Protein AF-A0A1F6C5Y1-F1 (afdb_monomer)

Nearest PDB structures (foldseek):
  8olt-assembly1_I  TM=8.560E-01  e=7.722E-11  Mus musculus
  8uey-assembly1_1I  TM=8.627E-01  e=1.856E-10  Sus scrofa
  6qc8-assembly1_S8  TM=8.722E-01  e=7.083E-09  Ovis aries
  8j9j-assembly1_S8  TM=7.318E-01  e=1.002E-09  Euglena gracilis
  7nyv-assembly1_I  TM=7.872E-01  e=2.250E-09  Escherichia coli B

Organism: NCBI:txid1798476

pLDDT: mean 75.37, std 21.2, range [23.59, 95.56]

Sequence (144 aa):
MFRKPVTIQYPEERVHLAERFRGRQFLRDDKCIGCHMCAEVCPEHCITMIEKDPEGKDIPRPQHRPAIDYSICMFCNLCVDICPVDALLGTKIFEMPEVARNGLRYSPERLGTAADFSKVKVTDKRAAVAAKPTVTLAAPVGVK

Secondary structure (DSSP, 8-state):
--SPP----TTTS-----TT----EEE-GGG-----HHHHS-TT--EEEEES-SSSS--SS--EEEEEETTT-----HHHHT-TT--EEE-S------SSGGGGEE-HHHHT-HHHHTT-----TTTTTT--------------

Structure (mmCIF, N/CA/C/O backbone):
data_AF-A0A1F6C5Y1-F1
#
_entry.id   AF-A0A1F6C5Y1-F1
#
loop_
_atom_site.group_PDB
_atom_site.id
_atom_site.type_symbol
_atom_site.label_atom_id
_atom_site.label_alt_id
_atom_site.label_comp_id
_atom_site.label_asym_id
_atom_site.label_entity_id
_atom_site.label_seq_id
_atom_site.pdbx_PDB_ins_code
_atom_site.Cartn_x
_atom_site.Cartn_y
_atom_site.Cartn_z
_atom_site.occupancy
_atom_site.B_iso_or_equiv
_atom_site.auth_seq_id
_atom_site.auth_comp_id
_atom_site.auth_asym_id
_atom_site.auth_atom_id
_atom_site.pdbx_PDB_model_num
ATOM 1 N N . MET A 1 1 ? -27.738 2.221 34.926 1.00 62.00 1 MET A N 1
ATOM 2 C CA . MET A 1 1 ? -26.487 2.969 34.662 1.00 62.00 1 MET A CA 1
ATOM 3 C C . MET A 1 1 ? -25.209 2.233 35.119 1.00 62.00 1 MET A C 1
ATOM 5 O O . MET A 1 1 ? -24.132 2.771 34.942 1.00 62.00 1 MET A O 1
ATOM 9 N N . PHE A 1 2 ? -25.282 0.994 35.642 1.00 87.44 2 PHE A N 1
ATOM 10 C CA . PHE A 1 2 ? -24.154 0.282 36.286 1.00 87.44 2 PHE A CA 1
ATOM 11 C C . PHE A 1 2 ? -23.250 -0.566 35.365 1.00 87.44 2 PHE A C 1
ATOM 13 O O . PHE A 1 2 ? -22.466 -1.378 35.851 1.00 87.44 2 PHE A O 1
ATOM 20 N N . ARG A 1 3 ? -23.357 -0.440 34.037 1.00 87.50 3 ARG A N 1
ATOM 21 C CA . ARG A 1 3 ? -22.442 -1.141 33.120 1.00 87.50 3 ARG A CA 1
ATOM 22 C C . ARG A 1 3 ? -21.208 -0.285 32.875 1.00 87.50 3 ARG A C 1
ATOM 24 O O . ARG A 1 3 ? -21.331 0.920 32.677 1.00 87.50 3 ARG A O 1
ATOM 31 N N . LYS A 1 4 ? -20.036 -0.925 32.854 1.00 86.50 4 LYS A N 1
ATOM 32 C CA . LYS A 1 4 ? -18.798 -0.266 32.434 1.00 86.50 4 LYS A CA 1
ATOM 33 C C . LYS A 1 4 ? -18.940 0.219 30.982 1.00 86.50 4 LYS A C 1
ATOM 35 O O . LYS A 1 4 ? -19.562 -0.487 30.182 1.00 86.50 4 LYS A O 1
ATOM 40 N N . PRO A 1 5 ? -18.407 1.405 30.648 1.00 87.12 5 PRO A N 1
ATOM 41 C CA . PRO A 1 5 ? -18.449 1.914 29.285 1.00 87.12 5 PRO A CA 1
ATOM 42 C C . PRO A 1 5 ? -17.613 1.022 28.355 1.00 87.12 5 PRO A C 1
ATOM 44 O O . PRO A 1 5 ? -16.587 0.484 28.759 1.00 87.12 5 PRO A O 1
ATOM 47 N N . VAL A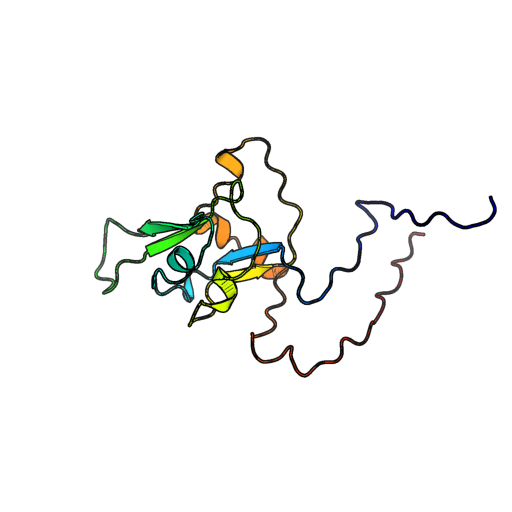 1 6 ? -18.063 0.868 27.106 1.00 90.31 6 VAL A N 1
ATOM 48 C CA . VAL A 1 6 ? -17.392 0.070 26.051 1.00 90.31 6 VAL A CA 1
ATOM 49 C C . VAL A 1 6 ? -16.295 0.888 25.336 1.00 90.31 6 VAL A C 1
ATOM 51 O O . VAL A 1 6 ? -15.685 0.437 24.374 1.00 90.31 6 VAL A O 1
ATOM 54 N N . THR A 1 7 ? -16.053 2.121 25.781 1.00 90.38 7 THR A N 1
ATOM 55 C CA . THR A 1 7 ? -15.083 3.050 25.191 1.00 90.38 7 THR A CA 1
ATOM 56 C C . THR A 1 7 ? -13.648 2.619 25.469 1.00 90.38 7 THR A C 1
ATOM 58 O O . THR A 1 7 ? -13.330 2.233 26.591 1.00 90.38 7 THR A O 1
ATOM 61 N N . ILE A 1 8 ? -12.784 2.785 24.472 1.00 89.50 8 ILE A N 1
ATOM 62 C CA . ILE A 1 8 ? -11.335 2.573 24.560 1.00 89.50 8 ILE A CA 1
ATOM 63 C C . ILE A 1 8 ? -10.664 3.954 24.573 1.00 89.50 8 ILE A C 1
ATOM 65 O O . ILE A 1 8 ? -11.105 4.844 23.842 1.00 89.50 8 ILE A O 1
ATOM 69 N N . GLN A 1 9 ? -9.631 4.146 25.396 1.00 91.56 9 GLN A N 1
ATOM 70 C CA . GLN A 1 9 ? -8.876 5.405 25.454 1.00 91.56 9 GLN A CA 1
ATOM 71 C C . GLN A 1 9 ? -7.802 5.426 24.358 1.00 91.56 9 GLN A C 1
ATOM 73 O O . GLN A 1 9 ? -6.707 4.906 24.536 1.00 91.56 9 GLN A O 1
ATOM 78 N N . TYR A 1 10 ? -8.137 5.978 23.192 1.00 88.00 10 TYR A N 1
ATOM 79 C CA . TYR A 1 10 ? -7.186 6.183 22.095 1.00 88.00 10 TYR A CA 1
ATOM 80 C C . TYR A 1 10 ? -6.460 7.523 22.300 1.00 88.00 10 TYR A C 1
ATOM 82 O O . TYR A 1 10 ? -7.154 8.518 22.522 1.00 88.00 10 TYR A O 1
ATOM 90 N N . PRO A 1 11 ? -5.123 7.624 22.157 1.00 88.31 11 PRO A N 1
ATOM 91 C CA . PRO A 1 11 ? -4.199 6.708 21.474 1.00 88.31 11 PRO A CA 1
ATOM 92 C C . PRO A 1 11 ? -3.444 5.703 22.364 1.00 88.31 11 PRO A C 1
ATOM 94 O O . PRO A 1 11 ? -2.685 4.896 21.816 1.00 88.31 11 PRO A O 1
ATOM 97 N N . GLU A 1 12 ? -3.603 5.753 23.691 1.00 89.00 12 GLU A N 1
ATOM 98 C CA . GLU A 1 12 ? -2.848 4.910 24.631 1.00 89.00 12 GLU A CA 1
ATOM 99 C C . GLU A 1 12 ? -3.224 3.427 24.511 1.00 89.00 12 GLU A C 1
ATOM 101 O O . GLU A 1 12 ? -2.357 2.551 24.502 1.00 89.00 12 GLU A O 1
ATOM 106 N N . GLU A 1 13 ? -4.516 3.142 24.369 1.00 87.56 13 GLU A N 1
ATOM 107 C CA . GLU A 1 13 ? -5.065 1.806 24.186 1.00 87.56 13 GLU A CA 1
ATOM 108 C C . GLU A 1 13 ? -5.568 1.642 22.743 1.00 87.56 13 GLU A C 1
ATOM 110 O O . GLU A 1 13 ? -6.405 2.399 22.243 1.00 87.56 13 GLU A O 1
ATOM 115 N N . ARG A 1 14 ? -5.031 0.642 22.034 1.00 83.25 14 ARG A N 1
ATOM 116 C CA . ARG A 1 14 ? -5.341 0.381 20.621 1.00 83.25 14 ARG A CA 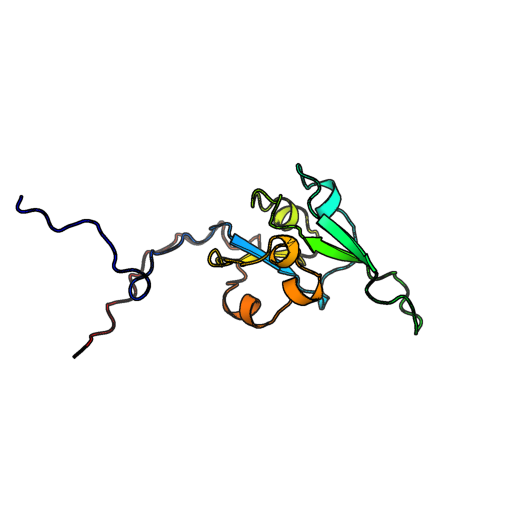1
ATOM 117 C C . ARG A 1 14 ? -6.164 -0.887 20.461 1.00 83.25 14 ARG A C 1
ATOM 119 O O . ARG A 1 14 ? -5.914 -1.900 21.108 1.00 83.25 14 ARG A O 1
ATOM 126 N N . VAL A 1 15 ? -7.098 -0.848 19.517 1.00 84.31 15 VAL A N 1
ATOM 127 C CA . VAL A 1 15 ? -7.925 -2.006 19.168 1.00 84.31 15 VAL A CA 1
ATOM 128 C C . VAL A 1 15 ? -7.062 -3.095 18.531 1.00 84.31 15 VAL A C 1
ATOM 130 O O . VAL A 1 15 ? -6.207 -2.824 17.682 1.00 84.31 15 VAL A O 1
ATOM 133 N N . HIS A 1 16 ? -7.308 -4.350 18.898 1.00 84.62 16 HIS A N 1
ATOM 134 C CA . HIS A 1 16 ? -6.673 -5.482 18.236 1.00 84.62 16 HIS A CA 1
ATOM 135 C C . HIS A 1 16 ? -7.168 -5.603 16.790 1.00 84.62 16 HIS A C 1
ATOM 137 O O . HIS A 1 16 ? -8.321 -5.947 16.534 1.00 84.62 16 HIS A O 1
ATOM 143 N N . LEU A 1 17 ? -6.279 -5.340 15.831 1.00 85.31 17 LEU A N 1
ATOM 144 C CA . LEU A 1 17 ? -6.570 -5.525 14.412 1.00 85.31 17 LEU A CA 1
ATOM 145 C C . LEU A 1 17 ? -6.452 -6.997 14.016 1.00 85.31 17 LEU A C 1
ATOM 147 O O . LEU A 1 17 ? -5.462 -7.667 14.338 1.00 85.31 17 LEU A O 1
ATOM 151 N N . ALA A 1 18 ? -7.421 -7.464 13.227 1.00 86.25 18 ALA A N 1
ATOM 152 C CA . ALA A 1 18 ? -7.395 -8.790 12.624 1.00 86.25 18 ALA A CA 1
ATOM 153 C C . ALA A 1 18 ? -6.096 -9.038 11.835 1.00 86.25 18 ALA A C 1
ATOM 155 O O . ALA A 1 18 ? -5.397 -8.117 11.401 1.00 86.25 18 ALA A O 1
ATOM 156 N N . GLU A 1 19 ? -5.755 -10.309 11.635 1.00 82.75 19 GLU A N 1
ATOM 157 C CA . GLU A 1 19 ? -4.545 -10.678 10.898 1.00 82.75 19 GLU A CA 1
ATOM 158 C C . GLU A 1 19 ? -4.574 -10.185 9.450 1.00 82.75 19 GLU A C 1
ATOM 160 O O . GLU A 1 19 ? -3.610 -9.576 8.997 1.00 82.75 19 GLU A O 1
ATOM 165 N N . ARG A 1 20 ? -5.719 -10.348 8.781 1.00 84.06 20 ARG A N 1
ATOM 166 C CA . ARG A 1 20 ? -5.955 -9.959 7.382 1.00 84.06 20 ARG A CA 1
ATOM 167 C C . ARG A 1 20 ? -6.540 -8.551 7.231 1.00 84.06 20 ARG A C 1
ATOM 169 O O . ARG A 1 20 ? -7.285 -8.285 6.289 1.00 84.06 20 ARG A O 1
ATOM 176 N N . PHE A 1 21 ? -6.267 -7.663 8.184 1.00 86.06 21 PHE A N 1
ATOM 177 C CA . PHE A 1 21 ? -6.696 -6.272 8.076 1.00 86.06 21 PHE A CA 1
ATOM 178 C C . PHE A 1 21 ? -6.065 -5.618 6.837 1.00 86.06 21 PHE A C 1
ATOM 180 O O . PHE A 1 21 ? -4.874 -5.789 6.577 1.00 86.06 21 PHE A O 1
ATOM 187 N N . ARG A 1 22 ? -6.871 -4.872 6.077 1.00 88.94 22 ARG A N 1
ATOM 188 C CA . ARG A 1 22 ? -6.435 -4.173 4.866 1.00 88.94 22 ARG A CA 1
ATOM 189 C C . ARG A 1 22 ? -6.133 -2.715 5.203 1.00 88.94 22 ARG A C 1
ATOM 191 O O . ARG A 1 22 ? -7.053 -1.939 5.423 1.00 88.94 22 ARG A O 1
ATOM 198 N N . GLY A 1 23 ? -4.852 -2.372 5.276 1.00 88.00 23 GLY A N 1
ATOM 199 C CA . GLY A 1 23 ? -4.370 -0.998 5.424 1.00 88.00 23 GLY A CA 1
ATOM 200 C C . GLY A 1 23 ? -3.564 -0.544 4.208 1.00 88.00 23 GLY A C 1
ATOM 201 O O . GLY A 1 23 ? -3.778 -1.022 3.094 1.00 88.00 23 GLY A O 1
ATOM 202 N N . ARG A 1 24 ? -2.607 0.363 4.432 1.00 88.75 24 ARG A N 1
ATOM 203 C CA . ARG A 1 24 ? -1.699 0.873 3.393 1.00 88.75 24 ARG A CA 1
ATOM 204 C C . ARG A 1 24 ? -0.960 -0.256 2.675 1.00 88.75 24 ARG A C 1
ATOM 206 O O . ARG A 1 24 ? -0.548 -1.219 3.326 1.00 88.75 24 ARG A O 1
ATOM 213 N N . GLN A 1 25 ? -0.701 -0.103 1.381 1.00 89.12 25 GLN A N 1
ATOM 214 C CA . GLN A 1 25 ? 0.200 -0.981 0.642 1.00 89.12 25 GLN A CA 1
ATOM 215 C C . GLN A 1 25 ? 1.669 -0.572 0.843 1.00 89.12 25 GLN A C 1
ATOM 217 O O . GLN A 1 25 ? 2.013 0.607 0.839 1.00 89.12 25 GLN A O 1
ATOM 222 N N . PHE A 1 26 ? 2.538 -1.563 1.004 1.00 89.19 26 PHE A N 1
ATOM 223 C CA . PHE A 1 26 ? 3.987 -1.411 1.083 1.00 89.19 26 PHE A CA 1
ATOM 224 C C . PHE A 1 26 ? 4.639 -1.992 -0.169 1.00 89.19 26 PHE A C 1
ATOM 226 O O . PHE A 1 26 ? 4.284 -3.098 -0.585 1.00 89.19 26 PHE A O 1
ATOM 233 N N . LEU A 1 27 ? 5.602 -1.273 -0.742 1.00 88.81 27 LEU A N 1
ATOM 234 C CA . LEU A 1 27 ? 6.336 -1.697 -1.931 1.00 88.81 27 LEU A CA 1
ATOM 235 C C . LEU A 1 27 ? 7.730 -2.210 -1.555 1.00 88.81 27 LEU A C 1
ATOM 237 O O . LEU A 1 27 ? 8.563 -1.471 -1.042 1.00 88.81 27 LEU A O 1
ATOM 241 N N . ARG A 1 28 ? 8.017 -3.468 -1.887 1.00 86.69 28 ARG A N 1
ATOM 242 C CA . ARG A 1 28 ? 9.381 -4.005 -1.930 1.00 86.69 28 ARG A CA 1
ATOM 243 C C . ARG A 1 28 ? 9.991 -3.704 -3.285 1.00 86.69 28 ARG A C 1
ATOM 245 O O . ARG A 1 28 ? 9.721 -4.414 -4.256 1.00 86.69 28 ARG A O 1
ATOM 252 N N . ASP A 1 29 ? 10.820 -2.670 -3.330 1.00 83.94 29 ASP A N 1
ATOM 253 C CA . ASP A 1 29 ? 11.480 -2.255 -4.565 1.00 83.94 29 ASP A CA 1
ATOM 254 C C . ASP A 1 29 ? 12.329 -3.385 -5.172 1.00 83.94 29 ASP A C 1
ATOM 256 O O . ASP A 1 29 ? 12.213 -3.650 -6.364 1.00 83.94 29 ASP A O 1
ATOM 260 N N . ASP A 1 30 ? 13.042 -4.143 -4.332 1.00 83.50 30 ASP A N 1
ATOM 261 C CA . ASP A 1 30 ? 13.929 -5.247 -4.741 1.00 83.50 30 ASP A CA 1
ATOM 262 C C . ASP A 1 30 ? 13.211 -6.392 -5.470 1.00 83.50 30 ASP A C 1
ATOM 264 O O . ASP A 1 30 ? 13.819 -7.138 -6.235 1.00 83.50 30 ASP A O 1
ATOM 268 N N . LYS A 1 31 ? 11.910 -6.573 -5.206 1.00 85.19 31 LYS A N 1
ATOM 269 C CA . LYS A 1 31 ? 11.105 -7.644 -5.811 1.00 85.19 31 LYS A CA 1
ATOM 270 C C . LYS A 1 31 ? 10.303 -7.168 -7.016 1.00 85.19 31 LYS A C 1
ATOM 272 O O . LYS A 1 31 ? 9.766 -7.996 -7.748 1.00 85.19 31 LYS A O 1
ATOM 277 N N . CYS A 1 32 ? 10.152 -5.861 -7.211 1.00 86.88 32 CYS A N 1
ATOM 278 C CA . CYS A 1 32 ? 9.276 -5.329 -8.243 1.00 86.88 32 CYS A CA 1
ATOM 279 C C . CYS A 1 32 ? 9.921 -5.454 -9.628 1.00 86.88 32 CYS A C 1
ATOM 281 O O . CYS A 1 32 ? 10.896 -4.781 -9.939 1.00 86.88 32 CYS A O 1
ATOM 283 N N . ILE A 1 33 ? 9.325 -6.279 -10.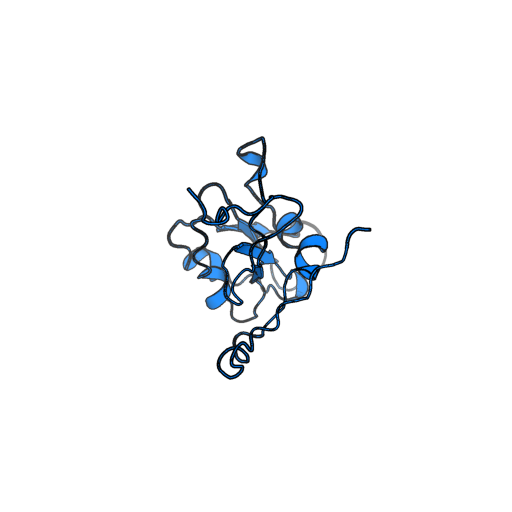492 1.00 87.44 33 ILE A N 1
ATOM 284 C CA . ILE A 1 33 ? 9.795 -6.488 -11.872 1.00 87.44 33 ILE A CA 1
ATOM 285 C C . ILE A 1 33 ? 9.179 -5.522 -12.897 1.00 87.44 33 ILE A C 1
ATOM 287 O O . ILE A 1 33 ? 9.471 -5.648 -14.080 1.00 87.44 33 ILE A O 1
ATOM 291 N N . GLY A 1 34 ? 8.293 -4.611 -12.474 1.00 87.50 34 GLY A N 1
ATOM 292 C CA . GLY A 1 34 ? 7.623 -3.670 -13.382 1.00 87.50 34 GLY A CA 1
ATOM 293 C C . GLY A 1 34 ? 6.633 -4.330 -14.350 1.00 87.50 34 GLY A C 1
ATOM 294 O O . GLY A 1 34 ? 6.586 -3.969 -15.512 1.00 87.50 34 GLY A O 1
ATOM 295 N N . CYS A 1 35 ? 5.845 -5.316 -13.903 1.00 89.19 35 CYS A N 1
ATOM 296 C CA . CYS A 1 35 ? 4.919 -6.072 -14.768 1.00 89.19 35 CYS A CA 1
ATOM 297 C C . CYS A 1 35 ? 3.567 -5.390 -15.064 1.00 89.19 35 CYS A C 1
ATOM 299 O O . CYS A 1 35 ? 2.760 -5.968 -15.780 1.00 89.19 35 CYS A O 1
ATOM 301 N N . HIS A 1 36 ? 3.280 -4.217 -14.489 1.00 90.31 36 HIS A N 1
ATOM 302 C CA . HIS A 1 36 ? 2.032 -3.440 -14.662 1.00 90.31 36 HIS A CA 1
ATOM 303 C C . HIS A 1 36 ? 0.702 -4.121 -14.259 1.00 90.31 36 HIS A C 1
ATOM 305 O O . HIS A 1 36 ? -0.313 -3.436 -14.168 1.00 90.31 36 HIS A O 1
ATOM 311 N N . MET A 1 37 ? 0.694 -5.408 -13.896 1.00 91.62 37 MET A N 1
ATOM 312 C CA . MET A 1 37 ? -0.520 -6.148 -13.500 1.00 91.62 37 MET A CA 1
ATOM 313 C C . MET A 1 37 ? -1.293 -5.495 -12.344 1.00 91.62 37 MET A C 1
ATOM 315 O O . MET A 1 37 ? -2.519 -5.555 -12.287 1.00 91.62 37 MET A O 1
ATOM 319 N N . CYS A 1 38 ? -0.586 -4.853 -11.409 1.00 92.31 38 CYS A N 1
ATOM 320 C CA . CYS A 1 38 ? -1.217 -4.150 -10.294 1.00 92.31 38 CYS A CA 1
ATOM 321 C C . CYS A 1 38 ? -2.031 -2.926 -10.741 1.00 92.31 38 CYS A C 1
ATOM 323 O O . CYS A 1 38 ? -3.053 -2.638 -10.123 1.00 92.31 38 CYS A O 1
ATOM 325 N N . ALA A 1 39 ? -1.598 -2.225 -11.791 1.00 93.19 39 ALA A N 1
ATOM 326 C CA . ALA A 1 39 ? -2.301 -1.063 -12.324 1.00 93.19 39 ALA A CA 1
ATOM 327 C C . ALA A 1 39 ? -3.533 -1.470 -13.141 1.00 93.19 39 ALA A C 1
ATOM 329 O O . ALA A 1 39 ? -4.569 -0.814 -13.058 1.00 93.19 39 ALA A O 1
ATOM 330 N N . GLU A 1 40 ? -3.439 -2.585 -13.866 1.00 93.31 40 GLU A N 1
ATOM 331 C CA . GLU A 1 40 ? -4.533 -3.113 -14.684 1.00 93.31 40 GLU A CA 1
ATOM 332 C C . GLU A 1 40 ? -5.677 -3.686 -13.837 1.00 93.31 40 GLU A C 1
ATOM 334 O O . GLU A 1 40 ? -6.842 -3.417 -14.112 1.00 93.31 40 GLU A O 1
ATOM 339 N N . VAL A 1 41 ? -5.366 -4.414 -12.756 1.00 95.56 41 VAL A N 1
ATOM 340 C CA . VAL A 1 41 ? -6.399 -4.997 -11.875 1.00 95.56 41 VAL A CA 1
ATOM 341 C C . VAL A 1 41 ? -7.121 -3.952 -11.015 1.00 95.56 41 VAL A C 1
ATOM 343 O O . VAL A 1 41 ? -8.121 -4.261 -10.367 1.00 95.56 41 VAL A O 1
ATOM 346 N N . CYS A 1 42 ? -6.583 -2.734 -10.916 1.00 94.69 42 CYS A N 1
ATOM 347 C CA . CYS A 1 42 ? -7.129 -1.716 -10.034 1.00 94.69 42 CYS A CA 1
ATOM 348 C C . CYS A 1 42 ? -8.478 -1.212 -10.581 1.00 94.69 42 CYS A C 1
ATOM 350 O O . CYS A 1 42 ? -8.484 -0.575 -11.632 1.00 94.69 42 CYS A O 1
ATOM 352 N N . PRO A 1 43 ? -9.604 -1.410 -9.867 1.00 94.62 43 PRO A N 1
ATOM 353 C CA . PRO A 1 43 ? -10.925 -1.014 -10.363 1.00 94.62 43 PRO A CA 1
ATOM 354 C C . PRO A 1 43 ? -11.087 0.507 -10.488 1.00 94.62 43 PRO A C 1
ATOM 356 O O . PRO A 1 43 ? -11.913 0.980 -11.258 1.00 94.62 43 PRO A O 1
ATOM 359 N N . GLU A 1 44 ? -10.300 1.272 -9.730 1.00 93.81 44 GLU A N 1
ATOM 360 C CA . GLU A 1 44 ? -10.329 2.737 -9.732 1.00 93.81 44 GLU A CA 1
ATOM 361 C C . GLU A 1 44 ? -9.158 3.354 -10.507 1.00 93.81 44 GLU A C 1
ATOM 363 O O . GLU A 1 44 ? -9.030 4.575 -10.556 1.00 93.81 44 GLU A O 1
ATOM 368 N N . HIS A 1 45 ? -8.279 2.523 -11.077 1.00 93.25 45 HIS A N 1
ATOM 369 C CA . HIS A 1 45 ? -7.078 2.953 -11.796 1.00 93.25 45 HIS A CA 1
ATOM 370 C C . HIS A 1 45 ? -6.223 3.984 -11.027 1.00 93.25 45 HIS A C 1
ATOM 372 O O . HIS A 1 45 ? -5.668 4.915 -11.605 1.00 93.25 45 HIS A O 1
ATOM 378 N N . CYS A 1 46 ? -6.086 3.816 -9.707 1.00 93.69 46 CYS A N 1
ATOM 379 C CA . CYS A 1 46 ? -5.349 4.746 -8.840 1.00 93.69 46 CYS A CA 1
ATOM 380 C C . CYS A 1 46 ? -3.822 4.538 -8.837 1.00 93.69 46 CYS A C 1
ATOM 382 O O . CYS A 1 46 ? -3.108 5.233 -8.109 1.00 93.69 46 CYS A O 1
ATOM 384 N N . ILE A 1 47 ? -3.318 3.567 -9.607 1.00 93.88 47 ILE A N 1
ATOM 385 C CA . ILE A 1 47 ? -1.901 3.199 -9.652 1.00 93.88 47 ILE A CA 1
ATOM 386 C C . ILE A 1 47 ? -1.285 3.692 -10.959 1.00 93.88 47 ILE A C 1
ATOM 388 O O . ILE A 1 47 ? -1.632 3.212 -12.037 1.00 93.88 47 ILE A O 1
ATOM 392 N N . THR A 1 48 ? -0.315 4.592 -10.847 1.00 92.62 48 THR A N 1
ATOM 393 C CA . THR A 1 48 ? 0.463 5.111 -11.976 1.00 92.62 48 THR A CA 1
ATOM 394 C C . THR A 1 48 ? 1.850 4.490 -11.962 1.00 92.62 48 THR A C 1
ATOM 396 O O . THR A 1 48 ? 2.512 4.466 -10.930 1.00 92.62 48 THR A O 1
ATOM 399 N N . MET A 1 49 ? 2.317 3.991 -13.100 1.00 90.62 49 MET A N 1
ATOM 400 C CA . MET A 1 49 ? 3.631 3.357 -13.201 1.00 90.62 49 MET A CA 1
ATOM 401 C C . MET A 1 49 ? 4.667 4.399 -13.634 1.00 90.62 49 MET A C 1
ATOM 403 O O . MET A 1 49 ? 4.550 4.969 -14.713 1.00 90.62 49 MET A O 1
ATOM 407 N N . ILE A 1 50 ? 5.650 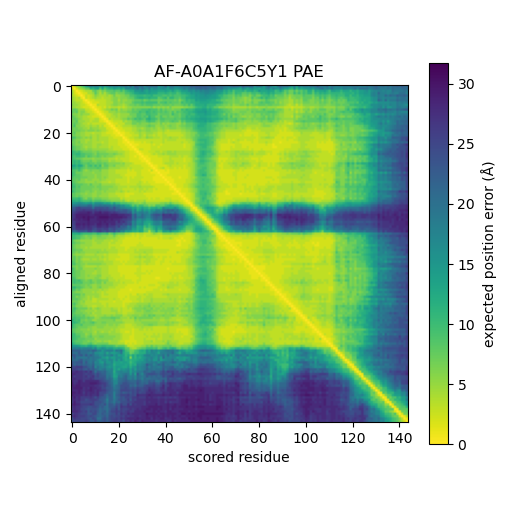4.667 -12.773 1.00 87.81 50 ILE A N 1
ATOM 408 C CA . ILE A 1 50 ? 6.689 5.692 -12.956 1.00 87.81 50 ILE A CA 1
ATOM 409 C C . ILE A 1 50 ? 8.027 5.011 -13.254 1.00 87.81 50 ILE A C 1
ATOM 411 O O . ILE A 1 50 ? 8.361 4.014 -12.618 1.00 87.81 50 ILE A O 1
ATOM 415 N N . GLU A 1 51 ? 8.795 5.533 -14.205 1.00 82.00 51 GLU A N 1
ATOM 416 C CA . GLU A 1 51 ? 10.162 5.079 -14.491 1.00 82.00 51 GLU A CA 1
ATOM 417 C C . GLU A 1 51 ? 11.132 5.551 -13.403 1.00 82.00 51 GLU A C 1
ATOM 419 O O . GLU A 1 51 ? 11.165 6.734 -13.072 1.00 82.00 51 GLU A O 1
ATOM 424 N N . LYS A 1 52 ? 11.904 4.621 -12.826 1.00 70.44 52 LYS A N 1
ATOM 425 C CA . LYS A 1 52 ? 12.838 4.926 -11.733 1.00 70.44 52 LYS A CA 1
ATOM 426 C C . LYS A 1 52 ? 14.225 5.405 -12.203 1.00 70.44 52 LYS A C 1
ATOM 428 O O . LYS A 1 52 ? 14.912 6.035 -11.415 1.00 70.44 52 LYS A O 1
ATOM 433 N N . ASP A 1 53 ? 14.594 5.205 -13.472 1.00 60.75 53 ASP A N 1
ATOM 434 C CA . ASP A 1 53 ? 15.900 5.610 -14.021 1.00 60.75 53 ASP A CA 1
ATOM 435 C C . ASP A 1 53 ? 15.794 6.000 -15.513 1.00 60.75 53 ASP A C 1
ATOM 437 O O . ASP A 1 53 ? 15.739 5.111 -16.366 1.00 60.75 53 ASP A O 1
ATOM 441 N N . PRO A 1 54 ? 15.775 7.300 -15.865 1.00 54.25 54 PRO A N 1
ATOM 442 C CA . PRO A 1 54 ? 15.898 7.741 -17.257 1.00 54.25 54 PRO A CA 1
ATOM 443 C C . PRO A 1 54 ? 17.361 7.867 -17.730 1.00 54.25 54 PRO A C 1
ATOM 445 O O . PRO A 1 54 ? 17.616 7.879 -18.933 1.00 54.25 54 PRO A O 1
ATOM 448 N N . GLU A 1 55 ? 18.334 7.945 -16.814 1.00 53.88 55 GLU A N 1
ATOM 449 C CA . GLU A 1 55 ? 19.731 8.273 -17.125 1.00 53.88 55 GLU A CA 1
ATOM 450 C C . GLU A 1 55 ? 20.718 7.346 -16.395 1.00 53.88 55 GLU A C 1
ATOM 452 O O . GLU A 1 55 ? 21.100 7.584 -15.253 1.00 53.88 55 GLU A O 1
ATOM 457 N N . GLY A 1 56 ? 21.211 6.318 -17.090 1.00 51.06 56 GLY A N 1
ATOM 458 C CA . GLY A 1 56 ? 22.532 5.760 -16.794 1.00 51.06 56 GLY A CA 1
ATOM 459 C C . GLY A 1 56 ? 22.586 4.305 -16.327 1.00 51.06 56 GLY A C 1
ATOM 460 O O . GLY A 1 56 ? 22.258 3.972 -15.193 1.00 51.06 56 GLY A O 1
ATOM 461 N N . LYS A 1 57 ? 23.239 3.515 -17.187 1.00 45.28 57 LYS A N 1
ATOM 462 C CA . LYS A 1 57 ? 23.743 2.139 -17.045 1.00 45.28 57 LYS A CA 1
ATOM 463 C C . LYS A 1 57 ? 22.759 1.058 -17.456 1.00 45.28 57 LYS A C 1
ATOM 465 O O . LYS A 1 57 ? 21.622 1.015 -17.011 1.00 45.28 57 LYS A O 1
ATOM 470 N N . ASP A 1 58 ? 23.276 0.189 -18.318 1.00 48.31 58 ASP A N 1
ATOM 471 C CA . ASP A 1 58 ? 22.669 -0.980 -18.943 1.00 48.31 58 ASP A CA 1
ATOM 472 C C . ASP A 1 58 ? 21.997 -1.917 -17.932 1.00 48.31 58 ASP A C 1
ATOM 474 O O . ASP A 1 58 ? 22.509 -2.978 -17.575 1.00 48.31 58 ASP A O 1
ATOM 478 N N . ILE A 1 59 ? 20.823 -1.526 -17.454 1.00 53.03 59 ILE A N 1
ATOM 479 C CA . ILE A 1 59 ? 19.920 -2.414 -16.748 1.00 53.03 59 ILE A CA 1
ATOM 480 C C . ILE A 1 59 ? 18.952 -2.919 -17.819 1.00 53.03 59 ILE A C 1
ATOM 482 O O . ILE A 1 59 ? 18.229 -2.117 -18.407 1.00 53.03 59 ILE A O 1
ATOM 486 N N . PRO A 1 60 ? 18.919 -4.230 -18.120 1.00 52.03 60 PRO A N 1
ATOM 487 C CA . PRO A 1 60 ? 18.214 -4.777 -19.284 1.00 52.03 60 PRO A CA 1
ATOM 488 C C . PRO A 1 60 ? 16.681 -4.643 -19.237 1.00 52.03 60 PRO A C 1
ATOM 490 O O . PRO A 1 60 ? 15.994 -5.239 -20.065 1.00 52.03 60 PRO A O 1
ATOM 493 N N . ARG A 1 61 ? 16.113 -3.921 -18.261 1.00 54.91 61 ARG A N 1
ATOM 494 C CA . ARG A 1 61 ? 14.668 -3.729 -18.108 1.00 54.91 61 ARG A CA 1
ATOM 495 C C . ARG A 1 61 ? 14.356 -2.317 -17.602 1.00 54.91 61 ARG A C 1
ATOM 497 O O . ARG A 1 61 ? 14.913 -1.941 -16.569 1.00 54.91 61 ARG A O 1
ATOM 504 N N . PRO A 1 62 ? 13.442 -1.571 -18.253 1.00 55.53 62 PRO A N 1
ATOM 505 C CA . PRO A 1 62 ? 12.925 -0.323 -17.707 1.00 55.53 62 PRO A CA 1
ATOM 506 C C . PRO A 1 62 ? 12.245 -0.609 -16.365 1.00 55.53 62 PRO A C 1
ATOM 508 O O . PRO A 1 62 ? 11.367 -1.467 -16.243 1.00 55.53 62 PRO A O 1
ATOM 511 N N . GLN A 1 63 ? 12.704 0.068 -15.319 1.00 72.19 63 GLN A N 1
ATOM 512 C CA . GLN A 1 63 ? 12.264 -0.173 -13.952 1.00 72.19 63 GLN A CA 1
ATOM 513 C C . GLN A 1 63 ? 11.039 0.677 -13.639 1.00 72.19 63 GLN A C 1
ATOM 515 O O . GLN A 1 63 ? 11.108 1.647 -12.888 1.00 72.19 63 GLN A O 1
ATOM 520 N N . HIS A 1 64 ? 9.897 0.310 -14.218 1.00 85.25 64 HIS A N 1
ATOM 521 C CA . HIS A 1 64 ? 8.637 0.926 -13.829 1.00 85.25 64 HIS A CA 1
ATOM 522 C C . HIS A 1 64 ? 8.274 0.505 -12.402 1.00 85.25 64 HIS A C 1
ATOM 524 O O . HIS A 1 64 ? 8.306 -0.680 -12.048 1.00 85.25 64 HIS A O 1
ATOM 530 N N . ARG A 1 65 ? 7.909 1.477 -11.570 1.00 89.06 65 ARG A N 1
ATOM 531 C CA . ARG A 1 65 ? 7.460 1.271 -10.196 1.00 89.06 65 ARG A CA 1
ATOM 532 C C . ARG A 1 65 ? 6.082 1.887 -9.971 1.00 89.06 65 ARG A C 1
ATOM 534 O O . ARG A 1 65 ? 5.797 2.952 -10.515 1.00 89.06 65 ARG A O 1
ATOM 541 N N . PRO A 1 66 ? 5.224 1.241 -9.16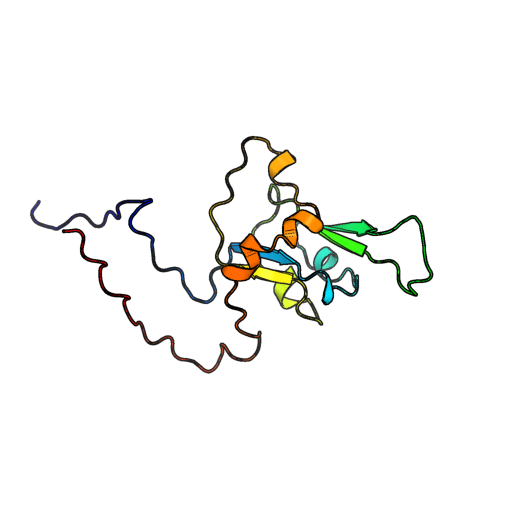6 1.00 91.12 66 PRO A N 1
ATOM 542 C CA . PRO A 1 66 ? 3.893 1.758 -8.898 1.00 91.12 66 PRO A CA 1
ATOM 543 C C . PRO A 1 66 ? 3.958 2.961 -7.953 1.00 91.12 66 PRO A C 1
ATOM 545 O O . PRO A 1 66 ? 4.576 2.892 -6.893 1.00 91.12 66 PRO A O 1
ATOM 548 N N . ALA A 1 67 ? 3.275 4.035 -8.322 1.00 92.25 67 ALA A N 1
ATOM 549 C CA . ALA A 1 67 ? 2.876 5.144 -7.470 1.00 92.25 67 ALA A CA 1
ATOM 550 C C . ALA A 1 67 ? 1.369 5.035 -7.226 1.00 92.25 67 ALA A C 1
ATOM 552 O O . ALA A 1 67 ? 0.621 4.752 -8.158 1.00 92.25 67 ALA A O 1
ATOM 553 N N . ILE A 1 68 ? 0.920 5.227 -5.988 1.00 93.00 68 ILE A N 1
ATOM 554 C CA . ILE A 1 68 ? -0.481 5.003 -5.600 1.00 93.00 68 ILE A CA 1
ATOM 555 C C . ILE A 1 68 ? -1.085 6.323 -5.129 1.00 93.00 68 ILE A C 1
ATOM 557 O O . ILE A 1 68 ? -0.530 6.981 -4.247 1.00 93.00 68 ILE A O 1
ATOM 561 N N . ASP A 1 69 ? -2.235 6.694 -5.691 1.00 93.62 69 ASP A N 1
ATOM 562 C CA . ASP A 1 69 ? -3.050 7.799 -5.187 1.00 93.62 69 ASP A CA 1
ATOM 563 C C . ASP A 1 69 ? -4.067 7.283 -4.154 1.00 93.62 69 ASP A C 1
ATOM 565 O O . ASP A 1 69 ? -5.095 6.683 -4.486 1.00 93.62 69 ASP A O 1
ATOM 569 N N . TYR A 1 70 ? -3.782 7.531 -2.873 1.00 92.44 70 TYR A N 1
ATOM 570 C CA . TYR A 1 70 ? -4.660 7.155 -1.765 1.00 92.44 70 TYR A CA 1
ATOM 571 C C . TYR A 1 70 ? -5.903 8.039 -1.644 1.00 92.44 70 TYR A C 1
ATOM 573 O O . TYR A 1 70 ? -6.799 7.704 -0.876 1.00 92.44 70 TYR A O 1
ATOM 581 N N . SER A 1 71 ? -5.998 9.145 -2.391 1.00 91.19 71 SER A N 1
ATOM 582 C CA . SER A 1 71 ? -7.228 9.946 -2.418 1.00 91.19 71 SER A CA 1
ATOM 583 C C . SER A 1 71 ? -8.358 9.276 -3.201 1.00 91.19 71 SER A C 1
ATOM 585 O O . SER A 1 71 ? -9.5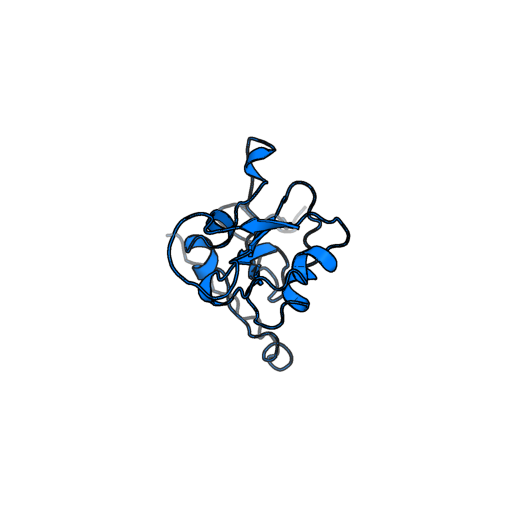13 9.672 -3.056 1.00 91.19 71 SER A O 1
ATOM 587 N N . ILE A 1 72 ? -8.019 8.279 -4.020 1.00 92.19 72 ILE A N 1
ATOM 588 C CA . ILE A 1 72 ? -8.967 7.518 -4.832 1.00 92.19 72 ILE A CA 1
ATOM 589 C C . ILE A 1 72 ? -9.074 6.088 -4.296 1.00 92.19 72 ILE A C 1
ATOM 591 O O . ILE A 1 72 ? -10.183 5.615 -4.123 1.00 92.19 72 ILE A O 1
ATOM 595 N N . CYS A 1 73 ? -7.945 5.451 -3.958 1.00 92.69 73 CYS A N 1
ATOM 596 C CA . CYS A 1 73 ? -7.868 4.042 -3.561 1.00 92.69 73 CYS A CA 1
ATOM 597 C C . CYS A 1 73 ? -8.891 3.595 -2.493 1.00 92.69 73 CYS A C 1
ATOM 599 O O . CYS A 1 73 ? -8.848 4.027 -1.342 1.00 92.69 73 CYS A O 1
ATOM 601 N N . MET A 1 74 ? -9.701 2.589 -2.830 1.00 93.25 74 MET A N 1
ATOM 602 C CA . MET A 1 74 ? -10.657 1.938 -1.921 1.00 93.25 74 MET A CA 1
ATOM 603 C C . MET A 1 74 ? -10.088 0.827 -1.009 1.00 93.25 74 MET A C 1
ATOM 605 O O . MET A 1 74 ? -10.848 0.096 -0.372 1.00 93.25 74 MET A O 1
ATOM 609 N N . PHE A 1 75 ? -8.764 0.637 -0.956 1.00 91.75 75 PHE A N 1
ATOM 610 C CA . PHE A 1 75 ? -8.093 -0.372 -0.109 1.00 91.75 75 PHE A CA 1
ATOM 611 C C . PHE A 1 75 ? -8.588 -1.825 -0.301 1.00 91.75 75 PHE A C 1
ATOM 613 O O . PHE A 1 75 ? -8.688 -2.612 0.647 1.00 91.75 75 PHE A O 1
ATOM 620 N N . CYS A 1 76 ? -8.871 -2.220 -1.546 1.00 91.94 76 CYS A N 1
ATOM 621 C CA . CYS A 1 76 ? -9.360 -3.564 -1.876 1.00 91.94 76 CYS A CA 1
ATOM 622 C C . CYS A 1 76 ? -8.288 -4.672 -1.799 1.00 91.94 76 CYS A C 1
ATOM 624 O O . CYS A 1 76 ? -8.642 -5.841 -1.679 1.00 91.94 76 CYS A O 1
ATOM 626 N N . ASN A 1 77 ? -6.993 -4.323 -1.833 1.00 90.25 77 ASN A N 1
ATOM 627 C CA . ASN A 1 77 ? -5.837 -5.238 -1.893 1.00 90.25 77 ASN A CA 1
ATOM 628 C C . ASN A 1 77 ? -5.754 -6.164 -3.126 1.00 90.25 77 ASN A C 1
ATOM 630 O O . ASN A 1 77 ? -4.899 -7.045 -3.158 1.00 90.25 77 ASN A O 1
ATOM 634 N N . LEU A 1 78 ? -6.516 -5.913 -4.195 1.00 92.38 78 LEU A N 1
ATOM 635 C CA . LEU A 1 78 ? -6.386 -6.673 -5.450 1.00 92.38 78 LEU A CA 1
ATOM 636 C C . LEU A 1 78 ? -4.973 -6.583 -6.052 1.00 92.38 78 LEU A C 1
ATOM 638 O O . LEU A 1 78 ? -4.440 -7.566 -6.562 1.00 92.38 78 LEU A O 1
ATOM 642 N N . CYS A 1 79 ? -4.330 -5.418 -5.922 1.00 91.44 79 CYS A N 1
ATOM 643 C CA . CYS A 1 79 ? -2.948 -5.197 -6.346 1.00 91.44 79 CYS A CA 1
ATOM 644 C C . CYS A 1 79 ? -1.927 -6.043 -5.565 1.00 91.44 79 CYS A C 1
ATOM 646 O O . CYS A 1 79 ? -0.877 -6.387 -6.109 1.00 91.44 79 CYS A O 1
ATOM 648 N N . VAL A 1 80 ? -2.234 -6.384 -4.308 1.00 90.56 80 VAL A N 1
ATOM 649 C CA . VAL A 1 80 ? -1.420 -7.291 -3.495 1.00 90.56 80 VAL A CA 1
ATOM 650 C C . VAL A 1 80 ? -1.597 -8.696 -4.033 1.00 90.56 80 VAL A C 1
ATOM 652 O O . VAL A 1 80 ? -0.598 -9.328 -4.344 1.00 90.56 80 VAL A O 1
ATOM 655 N N . ASP A 1 81 ? -2.833 -9.160 -4.216 1.00 89.94 81 ASP A N 1
ATOM 656 C CA . ASP A 1 81 ? -3.129 -10.546 -4.587 1.00 89.94 81 ASP A CA 1
ATOM 657 C C . ASP A 1 81 ? -2.593 -10.925 -5.970 1.00 89.94 81 ASP A C 1
ATOM 659 O O . ASP A 1 81 ? -1.948 -11.968 -6.095 1.00 89.94 81 ASP A O 1
ATOM 663 N N . ILE A 1 82 ? -2.761 -10.053 -6.972 1.00 93.00 82 ILE A N 1
ATOM 664 C CA . ILE A 1 82 ? -2.338 -10.329 -8.354 1.00 93.00 82 ILE A CA 1
ATOM 665 C C . ILE A 1 82 ? -0.816 -10.334 -8.539 1.00 93.00 82 ILE A C 1
ATOM 667 O O . ILE A 1 82 ? -0.315 -10.851 -9.534 1.00 93.00 82 ILE A O 1
ATOM 671 N N . CYS A 1 83 ? -0.059 -9.729 -7.616 1.00 89.94 83 CYS A N 1
ATOM 672 C CA . CYS A 1 83 ? 1.377 -9.563 -7.797 1.00 89.94 83 CYS A CA 1
ATOM 673 C C . CYS A 1 83 ? 2.081 -10.937 -7.829 1.00 89.94 83 CYS A C 1
ATOM 675 O O . CYS A 1 83 ? 2.057 -11.634 -6.813 1.00 89.94 83 CYS A O 1
ATOM 677 N N . PRO A 1 84 ? 2.757 -11.315 -8.935 1.00 89.50 84 PRO A N 1
ATOM 678 C CA . PRO A 1 84 ? 3.347 -12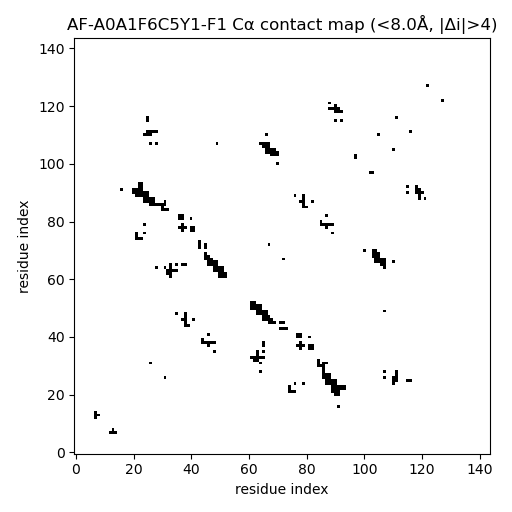.652 -9.091 1.00 89.50 84 PRO A CA 1
ATOM 679 C C . PRO A 1 84 ? 4.606 -12.869 -8.238 1.00 89.50 84 PRO A C 1
ATOM 681 O O . PRO A 1 84 ? 5.019 -13.999 -8.001 1.00 89.50 84 PRO A O 1
ATOM 684 N N . VAL A 1 85 ? 5.231 -11.776 -7.801 1.00 88.56 85 VAL A N 1
ATOM 685 C CA . VAL A 1 85 ? 6.505 -11.741 -7.063 1.00 88.56 85 VAL A CA 1
ATOM 686 C C . VAL A 1 85 ? 6.339 -11.219 -5.634 1.00 88.56 85 VAL A C 1
ATOM 688 O O . VAL A 1 85 ? 7.326 -11.036 -4.924 1.00 88.56 85 VAL A O 1
ATOM 691 N N . ASP A 1 86 ? 5.099 -10.954 -5.209 1.00 88.06 86 ASP A N 1
ATOM 692 C CA . ASP A 1 86 ? 4.769 -10.394 -3.892 1.00 88.06 86 ASP A CA 1
ATOM 693 C C . ASP A 1 86 ? 5.555 -9.111 -3.567 1.00 88.06 86 ASP A C 1
ATOM 695 O O . ASP A 1 86 ? 6.062 -8.916 -2.457 1.00 88.06 86 ASP A O 1
ATOM 699 N N . ALA A 1 87 ? 5.689 -8.231 -4.565 1.00 88.69 87 ALA A N 1
ATOM 700 C CA . ALA A 1 87 ? 6.347 -6.936 -4.409 1.00 88.69 87 ALA A CA 1
ATOM 701 C C . ALA A 1 87 ? 5.476 -5.936 -3.635 1.00 88.69 87 ALA A C 1
ATOM 703 O O . ALA A 1 87 ? 6.004 -5.171 -2.832 1.00 88.69 87 ALA A O 1
ATOM 704 N N . LEU A 1 88 ? 4.156 -5.952 -3.845 1.00 88.69 88 LEU A N 1
ATOM 705 C CA . LEU A 1 88 ? 3.203 -5.167 -3.058 1.00 88.69 88 LEU A CA 1
ATOM 706 C C . LEU A 1 88 ? 2.640 -6.016 -1.922 1.00 88.69 88 LEU A C 1
ATOM 708 O O . LEU A 1 88 ? 2.172 -7.129 -2.151 1.00 88.69 88 LEU A O 1
ATOM 712 N N . LEU A 1 89 ? 2.655 -5.473 -0.708 1.00 87.19 89 LEU A N 1
ATOM 713 C CA . LEU A 1 89 ? 2.147 -6.130 0.494 1.00 87.19 89 LEU A CA 1
ATOM 714 C C . LEU A 1 89 ? 1.116 -5.256 1.201 1.00 87.19 89 LEU A C 1
ATOM 716 O O . LEU A 1 89 ? 1.292 -4.047 1.319 1.00 87.19 89 LEU A O 1
ATOM 720 N N . GLY A 1 90 ? 0.057 -5.874 1.720 1.00 86.06 90 GLY A N 1
ATOM 721 C CA . GLY A 1 90 ? -0.901 -5.193 2.587 1.00 86.06 90 GLY A CA 1
ATOM 722 C C . GLY A 1 90 ? -0.329 -5.026 3.993 1.00 86.06 90 GLY A C 1
ATOM 723 O O . GLY A 1 90 ? 0.125 -5.994 4.600 1.00 86.06 90 GLY A O 1
ATOM 724 N N . THR A 1 91 ? -0.354 -3.807 4.525 1.00 85.38 91 THR A N 1
ATOM 725 C CA . THR A 1 91 ? 0.063 -3.521 5.905 1.00 85.38 91 THR A CA 1
ATOM 726 C C . THR A 1 91 ? -1.145 -3.328 6.816 1.00 85.38 91 THR A 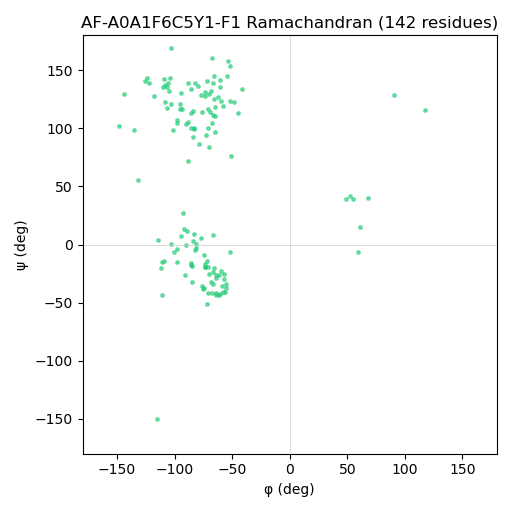C 1
ATOM 728 O O . THR A 1 91 ? -2.274 -3.168 6.355 1.00 85.38 91 THR A O 1
ATOM 731 N N . LYS A 1 92 ? -0.904 -3.287 8.130 1.00 84.00 92 LYS A N 1
ATOM 732 C CA . LYS A 1 92 ? -1.926 -2.929 9.127 1.00 84.00 92 LYS A CA 1
ATOM 733 C C . LYS A 1 92 ? -1.960 -1.438 9.458 1.00 84.00 92 LYS A C 1
ATOM 735 O O . LYS A 1 92 ? -2.536 -1.040 10.465 1.00 84.00 92 LYS A O 1
ATOM 740 N N . ILE A 1 93 ? -1.296 -0.617 8.651 1.00 84.88 93 ILE A N 1
ATOM 741 C CA . ILE A 1 93 ? -1.177 0.812 8.908 1.00 84.88 93 ILE A CA 1
ATOM 742 C C . ILE A 1 93 ? -2.416 1.489 8.330 1.00 84.88 93 ILE A C 1
ATOM 744 O O . ILE A 1 93 ? -2.624 1.473 7.118 1.00 84.88 93 ILE A O 1
ATOM 748 N N . PHE A 1 94 ? -3.246 2.036 9.214 1.00 85.81 94 PHE A N 1
ATOM 749 C CA . PHE A 1 94 ? -4.461 2.783 8.871 1.00 85.81 94 PHE A CA 1
ATOM 750 C C . PHE A 1 94 ? -4.341 4.276 9.216 1.00 85.81 94 PHE A C 1
ATOM 752 O O . PHE A 1 94 ? -5.050 5.104 8.658 1.00 85.81 94 PHE A O 1
ATOM 759 N N . GLU A 1 95 ? -3.416 4.631 10.108 1.00 86.75 95 GLU A N 1
ATOM 760 C CA . GLU A 1 95 ? -3.138 6.008 10.520 1.00 86.75 95 GLU A CA 1
ATOM 761 C C . GLU A 1 95 ? -2.274 6.703 9.455 1.00 86.75 95 GLU A C 1
ATOM 763 O O . GLU A 1 95 ? -1.047 6.682 9.530 1.00 86.75 95 GLU A O 1
ATOM 768 N N . MET A 1 96 ? -2.916 7.283 8.436 1.00 84.31 96 MET A N 1
ATOM 769 C CA . MET A 1 96 ? -2.255 8.084 7.391 1.00 84.31 96 MET A CA 1
ATOM 770 C C . MET A 1 96 ? -2.966 9.422 7.132 1.00 84.31 96 MET A C 1
ATOM 772 O O . MET A 1 96 ? -3.388 9.689 6.005 1.00 84.31 96 MET A O 1
ATOM 776 N N . PRO A 1 97 ? -3.171 10.258 8.164 1.00 87.12 97 PRO A N 1
ATOM 777 C CA . PRO A 1 97 ? -3.715 11.586 7.947 1.00 87.12 97 PRO A CA 1
ATOM 778 C C . PRO A 1 97 ? -2.679 12.459 7.231 1.00 87.12 97 PRO A C 1
ATOM 780 O O . PRO A 1 97 ? -1.535 12.568 7.666 1.00 87.12 97 PRO A O 1
ATOM 783 N N . GLU A 1 98 ? -3.100 13.110 6.156 1.00 88.69 98 GLU A N 1
ATOM 784 C CA . GLU A 1 98 ? -2.310 14.096 5.424 1.00 88.69 98 GLU A CA 1
ATOM 785 C C . GLU A 1 98 ? -3.068 15.417 5.391 1.00 88.69 98 GLU A C 1
ATOM 787 O O . GLU A 1 98 ? -4.286 15.440 5.212 1.00 88.69 98 GLU A O 1
ATOM 792 N N . VAL A 1 99 ? -2.352 16.527 5.565 1.00 89.50 99 VAL A N 1
ATOM 793 C CA . VAL A 1 99 ? -2.968 17.866 5.582 1.00 89.50 99 VAL A CA 1
ATOM 794 C C . VAL A 1 99 ? -3.350 18.303 4.167 1.00 89.50 99 VAL A C 1
ATOM 796 O O . VAL A 1 99 ? -4.389 18.923 3.953 1.00 89.50 99 VAL A O 1
ATOM 799 N N . ALA A 1 100 ? -2.510 17.971 3.185 1.00 91.62 100 ALA A N 1
ATOM 800 C CA . ALA A 1 100 ? -2.717 18.322 1.789 1.00 91.62 100 ALA A CA 1
ATOM 801 C C . ALA A 1 100 ? -3.189 17.109 0.984 1.00 91.62 100 ALA A C 1
ATOM 803 O O . ALA A 1 100 ? -2.670 16.006 1.143 1.00 91.62 100 ALA A O 1
ATOM 804 N N . ARG A 1 101 ? -4.085 17.332 0.013 1.00 86.75 101 ARG A N 1
ATOM 805 C CA . ARG A 1 101 ? -4.533 16.280 -0.918 1.00 86.75 101 ARG A CA 1
ATOM 806 C C . ARG A 1 101 ? -3.366 15.627 -1.661 1.00 86.75 101 ARG A C 1
ATOM 808 O O . ARG A 1 101 ? -3.330 14.411 -1.802 1.00 86.75 101 ARG A O 1
ATOM 815 N N . ASN A 1 102 ? -2.391 16.427 -2.089 1.00 88.00 102 ASN A N 1
ATOM 816 C CA . ASN A 1 102 ? -1.193 15.923 -2.764 1.00 88.00 102 ASN A CA 1
ATOM 817 C C . ASN A 1 102 ? -0.315 15.062 -1.843 1.00 88.00 102 ASN A C 1
ATOM 819 O O . ASN A 1 102 ? 0.451 14.248 -2.343 1.00 88.00 102 ASN A O 1
ATOM 823 N N . GLY A 1 103 ? -0.456 15.193 -0.519 1.00 87.25 103 GLY A N 1
ATOM 824 C CA . GLY A 1 103 ? 0.225 14.338 0.450 1.00 87.25 103 GLY A CA 1
ATOM 825 C C . GLY A 1 103 ? -0.201 12.872 0.355 1.00 87.25 103 GLY A C 1
ATOM 826 O O . GLY A 1 103 ? 0.607 12.000 0.649 1.00 87.25 103 GLY A O 1
ATOM 827 N N . LEU A 1 104 ? -1.418 12.593 -0.134 1.00 89.25 104 LEU A N 1
ATOM 828 C CA . LEU A 1 104 ? -1.958 11.240 -0.334 1.00 89.25 104 LEU A CA 1
ATOM 829 C C . LEU A 1 104 ? -1.498 10.577 -1.641 1.00 89.25 104 LEU A C 1
ATOM 831 O O . LEU A 1 104 ? -1.784 9.404 -1.871 1.00 89.25 104 LEU A O 1
ATOM 835 N N . ARG A 1 105 ? -0.761 11.293 -2.495 1.00 91.19 105 ARG A N 1
ATOM 836 C CA . ARG A 1 105 ? -0.129 10.720 -3.686 1.00 91.19 105 ARG A CA 1
ATOM 837 C C . ARG A 1 105 ? 1.240 10.198 -3.311 1.00 91.19 105 ARG A C 1
ATOM 839 O O . ARG A 1 105 ? 2.167 10.971 -3.077 1.00 91.19 105 ARG A O 1
ATOM 846 N N . TYR A 1 106 ? 1.364 8.884 -3.206 1.00 90.56 106 TYR A N 1
ATOM 847 C CA . TYR A 1 106 ? 2.600 8.272 -2.750 1.00 90.56 106 TYR A CA 1
ATOM 848 C C . TYR A 1 106 ? 3.446 7.878 -3.951 1.00 90.56 106 TYR A C 1
ATOM 850 O O . TYR A 1 106 ? 3.034 7.070 -4.786 1.00 90.56 106 TYR A O 1
ATOM 858 N N . SER A 1 107 ? 4.651 8.440 -4.007 1.00 88.69 107 SER A N 1
ATOM 859 C CA . SER A 1 107 ? 5.686 8.004 -4.935 1.00 88.69 107 SER A CA 1
ATOM 860 C C . SER A 1 107 ? 6.176 6.590 -4.577 1.00 88.69 107 SER A C 1
ATOM 862 O O . SER A 1 107 ? 6.010 6.144 -3.433 1.00 88.69 107 SER A O 1
ATOM 864 N N . PRO A 1 108 ? 6.821 5.880 -5.517 1.00 86.31 108 PRO A N 1
ATOM 865 C CA . PRO A 1 108 ? 7.372 4.552 -5.260 1.00 86.31 108 PRO A CA 1
ATOM 866 C C . PRO A 1 108 ? 8.339 4.504 -4.071 1.00 86.31 108 PRO A C 1
ATOM 868 O O . PRO A 1 108 ? 8.319 3.566 -3.280 1.00 86.31 108 PRO A O 1
ATOM 871 N N . GLU A 1 109 ? 9.145 5.550 -3.901 1.00 85.69 109 GLU A N 1
ATOM 872 C CA . GLU A 1 109 ? 10.086 5.694 -2.785 1.00 85.69 109 GLU A CA 1
ATOM 873 C C . GLU A 1 109 ? 9.357 5.783 -1.441 1.00 85.69 109 GLU A C 1
ATOM 875 O O . GLU A 1 109 ? 9.724 5.130 -0.461 1.00 85.69 109 GLU A O 1
ATOM 880 N N . ARG A 1 110 ? 8.256 6.538 -1.410 1.00 84.62 110 ARG A N 1
ATOM 881 C CA . ARG A 1 110 ? 7.430 6.702 -0.216 1.00 84.62 110 ARG A CA 1
ATOM 882 C C . ARG A 1 110 ? 6.698 5.414 0.159 1.00 84.62 110 ARG A C 1
ATOM 884 O O . ARG A 1 110 ? 6.512 5.144 1.341 1.00 84.62 110 ARG A O 1
ATOM 891 N N . LEU A 1 111 ? 6.326 4.593 -0.823 1.00 85.19 111 LEU A N 1
ATOM 892 C CA . LEU A 1 111 ? 5.725 3.273 -0.594 1.00 85.19 111 LEU A CA 1
ATOM 893 C C . LEU A 1 111 ? 6.716 2.248 -0.024 1.00 85.19 111 LEU A C 1
ATOM 895 O O . LEU A 1 111 ? 6.284 1.293 0.622 1.00 85.19 111 LEU A O 1
ATOM 899 N N . GLY A 1 112 ? 8.017 2.427 -0.268 1.00 79.19 112 GLY A N 1
ATOM 900 C CA . GLY A 1 112 ? 9.079 1.527 0.191 1.00 79.19 112 GLY A CA 1
ATOM 901 C C . GLY A 1 112 ? 9.742 1.924 1.511 1.00 79.19 112 GLY A C 1
ATOM 902 O O . GLY A 1 112 ? 10.728 1.304 1.906 1.00 79.19 112 GLY A O 1
ATOM 903 N N . THR A 1 113 ? 9.239 2.944 2.214 1.00 75.06 113 THR A N 1
ATOM 904 C CA . THR A 1 113 ? 9.907 3.469 3.416 1.00 75.06 113 THR A CA 1
ATOM 905 C C . THR A 1 113 ? 9.990 2.412 4.530 1.00 75.06 113 THR A C 1
ATOM 907 O O . THR A 1 113 ? 8.987 1.839 4.953 1.00 75.06 113 THR A O 1
ATOM 910 N N . ALA A 1 114 ? 11.197 2.177 5.058 1.00 54.25 114 ALA A N 1
ATOM 911 C CA . ALA A 1 114 ? 11.505 1.103 6.015 1.00 54.25 114 ALA A CA 1
ATOM 912 C C . ALA A 1 114 ? 10.673 1.122 7.316 1.00 54.25 114 ALA A C 1
ATOM 914 O O . ALA A 1 114 ? 10.446 0.073 7.925 1.00 54.25 114 ALA A O 1
ATOM 915 N N . ALA A 1 115 ? 10.168 2.292 7.726 1.00 56.75 115 ALA A N 1
ATOM 916 C CA . ALA A 1 115 ? 9.265 2.433 8.872 1.00 56.75 115 ALA A CA 1
ATOM 917 C C . ALA A 1 115 ? 8.001 1.565 8.729 1.00 56.75 115 ALA A C 1
ATOM 919 O O . ALA A 1 115 ? 7.460 1.059 9.716 1.00 56.75 115 ALA A O 1
ATOM 920 N N . ASP A 1 116 ? 7.578 1.332 7.491 1.00 54.69 116 ASP A N 1
ATOM 921 C CA . ASP A 1 116 ? 6.357 0.612 7.171 1.00 54.69 116 ASP A CA 1
ATOM 922 C C . ASP A 1 116 ? 6.596 -0.896 7.154 1.00 54.69 116 ASP A C 1
ATOM 924 O O . ASP A 1 116 ? 5.730 -1.651 7.597 1.00 54.69 116 ASP A O 1
ATOM 928 N N . PHE A 1 117 ? 7.806 -1.318 6.767 1.00 53.25 117 PHE A N 1
ATOM 929 C CA . PHE A 1 117 ? 8.242 -2.714 6.746 1.00 53.25 117 PHE A CA 1
ATOM 930 C C . PHE A 1 117 ? 8.207 -3.366 8.132 1.00 53.25 117 PHE A C 1
ATOM 932 O O . PHE A 1 117 ? 7.714 -4.482 8.271 1.00 53.25 117 PHE A O 1
ATOM 939 N N . SER A 1 118 ? 8.655 -2.654 9.174 1.00 51.16 118 SER A N 1
ATOM 940 C CA . SER A 1 118 ? 8.684 -3.162 10.560 1.00 51.16 118 SER A CA 1
ATOM 941 C C . SER A 1 118 ? 7.306 -3.562 11.110 1.00 51.16 118 SER A C 1
ATOM 943 O O . SER A 1 118 ? 7.204 -4.386 12.018 1.00 51.16 118 SER A O 1
ATOM 945 N N . LYS A 1 119 ? 6.232 -3.004 10.539 1.00 50.16 119 LYS A N 1
ATOM 946 C CA . LYS A 1 119 ? 4.840 -3.270 10.927 1.00 50.16 119 LYS A CA 1
ATOM 947 C C . LYS A 1 119 ? 4.147 -4.258 9.983 1.00 50.16 119 LYS A C 1
ATOM 949 O O . LYS A 1 119 ? 3.024 -4.685 10.267 1.00 50.16 119 LYS A O 1
ATOM 954 N N . VAL A 1 120 ? 4.796 -4.655 8.884 1.00 52.84 120 VAL A N 1
ATOM 955 C CA . VAL A 1 120 ? 4.321 -5.727 8.003 1.00 52.84 120 VAL A CA 1
ATOM 956 C C . VAL A 1 120 ? 4.757 -7.059 8.596 1.00 52.84 120 VAL A C 1
ATOM 958 O O . VAL A 1 120 ? 5.884 -7.507 8.407 1.00 52.84 120 VAL A O 1
ATOM 961 N N . LYS A 1 121 ? 3.849 -7.746 9.293 1.00 46.22 121 LYS A N 1
ATOM 962 C CA . LYS A 1 121 ? 4.008 -9.192 9.472 1.00 46.22 121 LYS A CA 1
ATOM 963 C C . LYS A 1 121 ? 3.736 -9.821 8.113 1.00 46.22 121 LYS A C 1
ATOM 965 O O . LYS A 1 121 ? 2.588 -9.909 7.694 1.00 46.22 121 LYS A O 1
ATOM 970 N N . VAL A 1 122 ? 4.804 -10.160 7.401 1.00 49.59 122 VAL A N 1
ATOM 971 C CA . VAL A 1 122 ? 4.764 -10.827 6.099 1.00 49.59 122 VAL A CA 1
ATOM 972 C C . VAL A 1 122 ? 4.296 -12.245 6.365 1.00 49.59 122 VAL A C 1
ATOM 974 O O . VAL A 1 122 ? 5.095 -13.144 6.592 1.00 49.59 122 VAL A O 1
ATOM 977 N N . THR A 1 123 ? 2.989 -12.435 6.453 1.00 43.34 123 THR A N 1
ATOM 978 C CA . THR A 1 123 ? 2.429 -13.772 6.407 1.00 43.34 123 THR A CA 1
ATOM 979 C C . THR A 1 123 ? 2.328 -14.105 4.936 1.00 43.34 123 THR A C 1
ATOM 981 O O . THR A 1 123 ? 1.478 -13.584 4.216 1.00 43.34 123 THR A O 1
ATOM 984 N N . ASP A 1 124 ? 3.304 -14.881 4.464 1.00 41.00 124 ASP A N 1
ATOM 985 C CA . ASP A 1 124 ? 3.348 -15.388 3.100 1.00 41.00 124 ASP A CA 1
ATOM 986 C C . ASP A 1 124 ? 1.950 -15.842 2.679 1.00 41.00 124 ASP A C 1
ATOM 988 O O . ASP A 1 124 ? 1.265 -16.553 3.427 1.00 41.00 124 ASP A O 1
ATOM 992 N N . LYS A 1 125 ? 1.535 -15.451 1.469 1.00 48.03 125 LYS A N 1
ATOM 993 C CA . LYS A 1 125 ? 0.202 -15.684 0.885 1.00 48.03 125 LYS A CA 1
ATOM 994 C C . LYS A 1 125 ? -0.273 -17.152 0.911 1.00 48.03 125 LYS A C 1
ATOM 996 O O . LYS A 1 125 ? -1.417 -17.433 0.572 1.00 48.03 125 LYS A O 1
ATOM 1001 N N . ARG A 1 126 ? 0.578 -18.100 1.322 1.00 42.72 126 ARG A N 1
ATOM 1002 C CA . ARG A 1 126 ? 0.299 -19.540 1.439 1.00 42.72 126 ARG A CA 1
ATOM 1003 C C . ARG A 1 126 ? 0.253 -20.089 2.876 1.00 42.72 126 ARG A C 1
ATOM 1005 O O . ARG A 1 126 ? -0.281 -21.176 3.061 1.00 42.72 126 ARG A O 1
ATOM 1012 N N . ALA A 1 127 ? 0.748 -19.380 3.895 1.00 37.81 127 ALA A N 1
ATOM 1013 C CA . ALA A 1 127 ? 0.841 -19.916 5.265 1.00 37.81 127 ALA A CA 1
ATOM 1014 C C . ALA A 1 127 ? -0.396 -19.623 6.142 1.00 37.81 127 ALA A C 1
ATOM 1016 O O . ALA A 1 127 ? -0.723 -20.390 7.048 1.00 37.81 127 ALA A O 1
ATOM 1017 N N . ALA A 1 128 ? -1.142 -18.552 5.853 1.00 35.53 128 ALA A N 1
ATOM 1018 C CA . ALA A 1 128 ? -2.264 -18.108 6.689 1.00 35.53 128 ALA A CA 1
ATOM 1019 C C . ALA A 1 128 ? -3.560 -18.935 6.536 1.00 35.53 128 ALA A C 1
ATOM 1021 O O . ALA A 1 128 ? -4.594 -18.550 7.082 1.00 35.53 128 ALA A O 1
ATOM 1022 N N . VAL A 1 129 ? -3.556 -20.035 5.773 1.00 39.72 129 VAL A N 1
ATOM 1023 C CA . VAL A 1 129 ? -4.708 -20.957 5.694 1.00 39.72 129 VAL A CA 1
ATOM 1024 C C . VAL A 1 129 ? -4.669 -22.001 6.825 1.00 39.72 129 VAL A C 1
ATOM 1026 O O . VAL A 1 129 ? -5.706 -22.566 7.155 1.00 39.72 129 VAL A O 1
ATOM 1029 N N . ALA A 1 130 ? -3.518 -22.216 7.479 1.00 31.81 130 ALA A N 1
ATOM 1030 C CA . ALA A 1 130 ? -3.331 -23.329 8.421 1.00 31.81 130 ALA A CA 1
ATOM 1031 C C . ALA A 1 130 ? -3.232 -22.949 9.912 1.00 31.81 130 ALA A C 1
ATOM 1033 O O . ALA A 1 130 ? -3.361 -23.824 10.767 1.00 31.81 130 ALA A O 1
ATOM 1034 N N . ALA A 1 131 ? -3.028 -21.680 10.269 1.00 29.62 131 ALA A N 1
ATOM 1035 C CA . ALA A 1 131 ? -2.895 -21.292 11.673 1.00 29.62 131 ALA A CA 1
ATOM 1036 C C . ALA A 1 131 ? -4.225 -20.753 12.216 1.00 29.62 131 ALA A C 1
ATOM 1038 O O . ALA A 1 131 ? -4.633 -19.637 11.898 1.00 29.62 131 ALA A O 1
ATOM 1039 N N . LYS A 1 132 ? -4.907 -21.541 13.059 1.00 23.59 132 LYS A N 1
ATOM 1040 C CA . LYS A 1 132 ? -5.959 -21.018 13.945 1.00 23.59 132 LYS A CA 1
ATOM 1041 C C . LYS A 1 132 ? -5.368 -19.834 14.723 1.00 23.59 132 LYS A C 1
ATOM 1043 O O . LYS A 1 132 ? -4.365 -20.038 15.408 1.00 23.59 132 LYS A O 1
ATOM 1048 N N . PRO A 1 133 ? -5.954 -18.627 14.663 1.00 30.33 133 PRO A N 1
ATOM 1049 C CA . PRO A 1 133 ? -5.475 -17.520 15.470 1.00 30.33 133 PRO A CA 1
ATOM 1050 C C . PRO A 1 133 ? -5.887 -17.778 16.920 1.00 30.33 133 PRO A C 1
ATOM 1052 O O . PRO A 1 133 ? -7.008 -17.486 17.336 1.00 30.33 133 PRO A O 1
ATOM 1055 N N . THR A 1 134 ? -4.986 -18.381 17.691 1.00 27.98 134 THR A N 1
ATOM 1056 C CA . THR A 1 134 ? -5.095 -18.441 19.145 1.00 27.98 134 THR A CA 1
ATOM 1057 C C . THR A 1 134 ? -4.981 -17.012 19.651 1.00 27.98 134 THR A C 1
ATOM 1059 O O . THR A 1 134 ? -3.941 -16.367 19.527 1.00 27.98 134 THR A O 1
ATOM 1062 N N . VAL A 1 135 ? -6.091 -16.498 20.166 1.00 30.42 135 VAL A N 1
ATOM 1063 C CA . VAL A 1 135 ? -6.168 -15.199 20.823 1.00 30.42 135 VAL A CA 1
ATOM 1064 C C . VAL A 1 135 ? -5.314 -15.270 22.086 1.00 30.42 135 VAL A C 1
ATOM 1066 O O . VAL A 1 135 ? -5.762 -15.760 23.118 1.00 30.42 135 VAL A O 1
ATOM 1069 N N . THR A 1 136 ? -4.074 -14.798 22.017 1.00 29.39 136 THR A N 1
ATOM 1070 C CA . THR A 1 136 ? -3.302 -14.438 23.205 1.00 29.39 136 THR A CA 1
ATOM 1071 C C . THR A 1 136 ? -3.339 -12.928 23.354 1.00 29.39 136 THR A C 1
ATOM 1073 O O . THR A 1 136 ? -2.626 -12.176 22.692 1.00 29.39 136 THR A O 1
ATOM 1076 N N . LEU A 1 137 ? -4.248 -12.507 24.234 1.00 36.50 137 LEU A N 1
ATOM 1077 C CA . LEU A 1 137 ? -4.235 -11.216 24.903 1.00 36.50 137 LEU A CA 1
ATOM 1078 C C . LEU A 1 137 ? -2.814 -10.937 25.403 1.00 36.50 137 LEU A C 1
ATOM 1080 O O . LEU A 1 137 ? -2.316 -11.633 26.289 1.00 36.50 137 LEU A O 1
ATOM 1084 N N . ALA A 1 138 ? -2.158 -9.927 24.835 1.00 32.91 138 ALA A N 1
ATOM 1085 C CA . ALA A 1 138 ? -1.006 -9.334 25.490 1.00 32.91 138 ALA A CA 1
ATOM 1086 C C . ALA A 1 138 ? -1.533 -8.588 26.723 1.00 32.91 138 ALA A C 1
ATOM 1088 O O . ALA A 1 138 ? -2.331 -7.660 26.609 1.00 32.91 138 ALA A O 1
ATOM 1089 N N . ALA A 1 139 ? -1.141 -9.096 27.888 1.00 35.09 139 ALA A N 1
ATOM 1090 C CA . ALA A 1 139 ? -1.470 -8.610 29.218 1.00 35.09 139 ALA A CA 1
ATOM 1091 C C . ALA A 1 139 ? -1.184 -7.101 29.394 1.00 35.09 139 ALA A C 1
ATOM 1093 O O . ALA A 1 139 ? -0.299 -6.563 28.723 1.00 35.09 139 ALA A O 1
ATOM 1094 N N . PRO A 1 140 ? -1.905 -6.420 30.306 1.00 37.00 140 PRO A N 1
ATOM 1095 C CA . PRO A 1 140 ? -1.780 -4.983 30.508 1.00 37.00 140 PRO A CA 1
ATOM 1096 C C . PRO A 1 140 ? -0.386 -4.652 31.043 1.00 37.00 140 PRO A C 1
ATOM 1098 O O . PRO A 1 140 ? 0.046 -5.189 32.065 1.00 37.00 140 PRO A O 1
ATOM 1101 N N . VAL A 1 141 ? 0.316 -3.750 30.358 1.00 42.41 141 VAL A N 1
ATOM 1102 C CA . VAL A 1 141 ? 1.528 -3.132 30.896 1.00 42.41 141 VAL A CA 1
ATOM 1103 C C . VAL A 1 141 ? 1.079 -2.254 32.060 1.00 42.41 141 VAL A C 1
ATOM 1105 O O . VAL A 1 141 ? 0.448 -1.218 31.867 1.00 42.41 141 VAL A O 1
ATOM 1108 N N . GLY A 1 142 ? 1.328 -2.740 33.275 1.00 34.16 142 GLY A N 1
ATOM 1109 C CA . GLY A 1 142 ? 0.985 -2.062 34.515 1.00 34.16 142 GLY A CA 1
ATOM 1110 C C . GLY A 1 142 ? 1.642 -0.689 34.591 1.00 34.16 142 GLY A C 1
ATOM 1111 O O . GLY A 1 142 ? 2.867 -0.576 34.601 1.00 34.16 142 GLY A O 1
ATOM 1112 N N . VAL A 1 143 ? 0.808 0.339 34.678 1.00 37.00 143 VAL A N 1
ATOM 1113 C CA . VAL A 1 143 ? 1.204 1.673 35.118 1.00 37.00 143 VAL A CA 1
ATOM 1114 C C . VAL A 1 143 ? 1.155 1.643 36.646 1.00 37.00 143 VAL A C 1
ATOM 1116 O O . VAL A 1 143 ? 0.096 1.390 37.222 1.00 37.00 143 VAL A O 1
ATOM 1119 N N . LYS A 1 144 ? 2.316 1.794 37.289 1.00 38.09 144 LYS A N 1
ATOM 1120 C CA . LYS A 1 144 ? 2.382 2.220 38.692 1.00 38.09 144 LYS A CA 1
ATOM 1121 C C . LYS A 1 144 ? 2.072 3.706 38.775 1.00 38.09 144 LYS A C 1
ATOM 1123 O O . LYS A 1 144 ? 2.518 4.424 37.854 1.00 38.09 144 LYS A O 1
#

Foldseek 3Di:
DPDDDPDDDPPVDDDDDDPPDQAAKAFQLVQQQQPCPLQVQQPQSQWDWDFPDPDDDDPVGGRTAIKGQQVRDPRPCPSQVRDPRSRIDGFPDHPDDDPDSVSSTGDRVNRHDVVRVVRDPCPDPPNVVPDDPDDDPPDDPDDD

Radius of gyration: 18.77 Å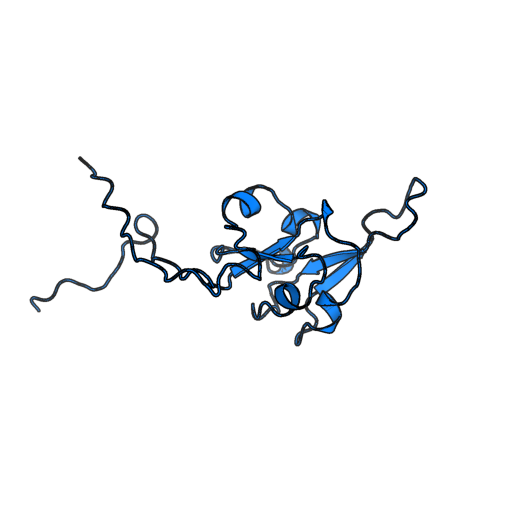; Cα contacts (8 Å, |Δi|>4): 180; chains: 1; bounding box: 50×42×58 Å

Mean predicted aligned error: 11.23 Å

Solvent-accessible surface area (backbone atoms only — not comparable to full-atom values): 9429 Å² total; per-residue (Å²): 133,89,69,82,77,91,77,73,61,72,85,87,49,75,81,88,74,61,92,85,45,72,30,46,68,36,39,41,70,93,49,52,79,44,77,59,58,44,36,71,66,36,92,79,57,39,42,47,74,43,75,75,71,95,77,86,76,97,59,99,59,80,52,36,37,64,21,42,32,58,83,70,53,84,61,78,55,55,42,32,70,70,36,92,65,60,20,39,40,68,18,70,52,74,92,73,90,60,97,47,78,72,65,37,50,33,48,46,70,67,34,42,42,66,80,58,53,81,60,38,80,81,68,53,98,76,58,76,84,73,64,78,83,74,85,72,79,80,73,82,82,79,81,129

InterPro domains:
  IPR010226 NADH-quinone oxidoreductase, chain I [PTHR10849] (1-118)
  IPR010226 NADH-quinone oxidoreductase, chain I [TIGR01971] (1-111)
  IPR017896 4Fe-4S ferredoxin-type, iron-sulphur binding domain [PF12838] (31-87)
  IPR017896 4Fe-4S ferredoxin-type, iron-sulphur binding domain [PS51379] (23-52)
  IPR017896 4Fe-4S ferredoxin-type, iron-sulphur binding domain [PS51379] (64-93)
  IPR017900 4Fe-4S ferredoxin, iron-sulphur binding, conserved site [PS00198] (32-43)
  IPR017900 4Fe-4S ferredoxin, iron-sulphur binding, conserved site [PS00198] (73-84)